Protein AF-A0A2J6J752-F1 (afdb_monomer_lite)

Secondary structure (DSSP, 8-state):
--SHHHHHHHHHTT----HHHHHHHHHHHHTS-SS-HHHHHHHHHHHHHHHHHHIIIIITTS-HHHHHHHHHTT--HHHHHHHHHTTT----HHHHHHHHHHSS-S--

Foldseek 3Di:
DFCVVVVVVCVVVPDDDDPVNNVVVRVVVVVDPDPPVVVVVVLVVLLVVLVVLCCVQPVVPDPPVVQVVCLCVVHDPVVVVVVVVVVPGDADPVSVVSCNVCGSHNDD

Sequence (108 aa):
MAFQPIEEKMINHGARLTDHERDVMGVFWDAVPEEN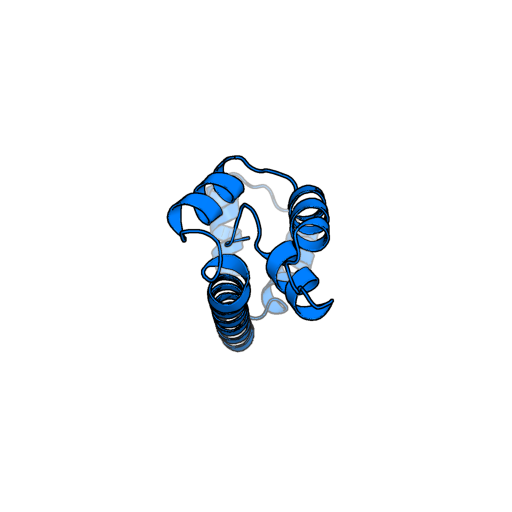PDATAAKDDLLGEYRSVLDARCTGCHTLEKVEAAMRENRSFDALAKMMLKRGAVLTEADHKVLGTFWGEPLR

Structure (mmCIF, N/CA/C/O backbone):
data_AF-A0A2J6J752-F1
#
_entry.id   AF-A0A2J6J752-F1
#
loop_
_atom_site.group_PDB
_atom_site.id
_atom_site.type_symbol
_atom_site.label_atom_id
_atom_site.label_alt_id
_atom_site.label_comp_id
_atom_site.label_asym_id
_atom_site.label_entity_id
_atom_site.label_seq_id
_atom_site.pdbx_PDB_ins_code
_atom_site.Cartn_x
_atom_site.Cartn_y
_atom_site.Cartn_z
_atom_site.occupancy
_atom_site.B_iso_or_equiv
_atom_site.auth_seq_id
_atom_site.auth_comp_id
_atom_site.auth_asym_id
_atom_site.auth_atom_id
_atom_site.pdbx_PDB_model_num
ATOM 1 N N . MET A 1 1 ? -14.129 -2.474 29.793 1.00 57.53 1 MET A N 1
ATOM 2 C CA . MET A 1 1 ? -13.160 -2.192 30.882 1.00 57.53 1 MET A CA 1
ATOM 3 C C . MET A 1 1 ? -13.497 -0.832 31.469 1.00 57.53 1 MET A C 1
ATOM 5 O O . MET A 1 1 ? -13.789 0.040 30.675 1.00 57.53 1 MET A O 1
ATOM 9 N N . ALA A 1 2 ? -13.441 -0.634 32.790 1.00 72.56 2 ALA A N 1
ATOM 10 C CA . ALA A 1 2 ? -13.742 0.674 33.387 1.00 72.56 2 ALA A CA 1
ATOM 11 C C . ALA A 1 2 ? -12.614 1.695 33.131 1.00 72.56 2 ALA A C 1
ATOM 13 O O . ALA A 1 2 ? -11.437 1.340 33.197 1.00 72.56 2 ALA A O 1
ATOM 14 N N . PHE A 1 3 ? -12.970 2.961 32.901 1.00 82.44 3 PHE A N 1
ATOM 15 C CA . PHE A 1 3 ? -12.031 4.078 32.682 1.00 82.44 3 PHE A CA 1
ATOM 16 C C . PHE A 1 3 ? -11.162 4.433 33.908 1.00 82.44 3 PHE A C 1
ATOM 18 O O . PHE A 1 3 ? -10.029 4.894 33.772 1.00 82.44 3 PHE A O 1
ATOM 25 N N . GLN A 1 4 ? -11.667 4.167 35.116 1.00 80.56 4 GLN A N 1
ATOM 26 C CA . GLN A 1 4 ? -11.063 4.547 36.404 1.00 80.56 4 GLN A CA 1
ATOM 27 C C . GLN A 1 4 ? -9.557 4.217 36.575 1.00 80.56 4 GLN A C 1
ATOM 29 O O . GLN A 1 4 ? -8.790 5.124 36.896 1.00 80.56 4 GLN A O 1
ATOM 34 N N . PRO A 1 5 ? -9.063 2.983 36.330 1.00 84.69 5 PRO A N 1
ATOM 35 C CA . PRO A 1 5 ? -7.632 2.670 36.465 1.00 84.69 5 PRO A CA 1
ATOM 36 C C . PRO A 1 5 ? -6.723 3.432 35.484 1.00 84.69 5 PRO A C 1
ATOM 38 O O . PRO A 1 5 ? -5.526 3.588 35.731 1.00 84.69 5 PRO A O 1
ATOM 41 N N . ILE A 1 6 ? -7.260 3.896 34.354 1.00 83.94 6 ILE A N 1
ATOM 42 C CA . ILE A 1 6 ? -6.504 4.649 33.345 1.00 83.94 6 ILE A CA 1
ATOM 43 C C . ILE A 1 6 ? -6.482 6.129 33.698 1.00 83.94 6 ILE A C 1
ATOM 45 O O . ILE A 1 6 ? -5.429 6.760 33.606 1.00 83.94 6 ILE A O 1
ATOM 49 N N . GLU A 1 7 ? -7.605 6.650 34.182 1.00 86.19 7 GLU A N 1
ATOM 50 C CA . GLU A 1 7 ? -7.709 7.992 34.746 1.00 86.19 7 GLU A CA 1
ATOM 51 C C . GLU A 1 7 ? -6.653 8.229 35.842 1.00 86.19 7 GLU A C 1
ATOM 53 O O . GLU A 1 7 ? -5.892 9.198 35.781 1.00 86.19 7 GLU A O 1
ATOM 58 N N . GLU A 1 8 ? -6.523 7.295 36.789 1.00 87.69 8 GLU A N 1
ATOM 59 C CA . GLU A 1 8 ? -5.546 7.379 37.881 1.00 87.69 8 GLU A CA 1
ATOM 60 C C . GLU A 1 8 ? -4.102 7.451 37.355 1.00 87.69 8 GLU A C 1
ATOM 62 O O . GLU A 1 8 ? -3.278 8.238 37.830 1.00 87.69 8 GLU A O 1
ATOM 67 N N . LYS A 1 9 ? -3.794 6.691 36.298 1.00 87.69 9 LYS A N 1
ATOM 68 C CA . LYS A 1 9 ? -2.483 6.727 35.640 1.00 87.69 9 LYS A CA 1
ATOM 69 C C . LYS A 1 9 ? -2.223 8.062 34.937 1.00 87.69 9 LYS A C 1
ATOM 71 O O . LYS A 1 9 ? -1.104 8.571 35.003 1.00 87.69 9 LYS A O 1
ATOM 76 N N . MET A 1 10 ? -3.229 8.644 34.283 1.00 87.44 10 MET A N 1
ATOM 77 C CA . MET A 1 10 ? -3.110 9.959 33.641 1.00 87.44 10 MET A CA 1
ATOM 78 C C . MET A 1 10 ? -2.815 11.050 34.675 1.00 87.44 10 MET A C 1
ATOM 80 O O . MET A 1 10 ? -1.907 11.859 34.472 1.00 87.44 10 MET A O 1
ATOM 84 N N . ILE A 1 11 ? -3.524 11.033 35.806 1.00 90.19 11 ILE A N 1
ATOM 85 C CA . ILE A 1 11 ? -3.321 11.981 36.911 1.00 90.19 11 ILE A CA 1
ATOM 86 C C . ILE A 1 11 ? -1.923 11.816 37.521 1.00 90.19 11 ILE A C 1
ATOM 88 O O . ILE A 1 11 ? -1.219 12.807 37.720 1.00 90.19 11 ILE A O 1
ATOM 92 N N . ASN A 1 12 ? -1.465 10.577 37.726 1.00 90.75 12 ASN A N 1
ATOM 93 C CA . ASN A 1 12 ? -0.110 10.291 38.212 1.00 90.75 12 ASN A CA 1
ATOM 94 C C . ASN A 1 12 ? 0.996 10.778 37.257 1.00 90.75 12 ASN A C 1
ATOM 96 O O . ASN A 1 12 ? 2.106 11.077 37.696 1.00 90.75 12 ASN A O 1
ATOM 100 N N . HIS A 1 13 ? 0.698 10.910 35.962 1.00 89.69 13 HIS A N 1
ATOM 101 C CA . HIS A 1 13 ? 1.589 11.510 34.963 1.00 89.69 13 HIS A CA 1
ATOM 102 C C . HIS A 1 13 ? 1.385 13.023 34.773 1.00 89.69 13 HIS A C 1
ATOM 104 O O . HIS A 1 13 ? 1.971 13.617 33.869 1.00 89.69 13 HIS A O 1
ATOM 110 N N . GLY A 1 14 ? 0.609 13.668 35.649 1.00 87.50 14 GLY A N 1
ATOM 111 C CA . GLY A 1 14 ? 0.442 15.120 35.690 1.00 87.50 14 GLY A CA 1
ATOM 112 C C . GLY A 1 14 ? -0.709 15.660 34.843 1.00 87.50 14 GLY A C 1
ATOM 113 O O . GLY A 1 14 ? -0.831 16.880 34.711 1.00 87.50 14 GLY A O 1
ATOM 114 N N . ALA A 1 15 ? -1.563 14.796 34.285 1.00 87.44 15 ALA A N 1
ATOM 115 C CA . ALA A 1 15 ? -2.787 15.248 33.638 1.00 87.44 15 ALA A CA 1
ATOM 116 C C . ALA A 1 15 ? -3.737 15.866 34.673 1.00 87.44 15 ALA A C 1
ATOM 118 O O . ALA A 1 15 ? -3.881 15.375 35.794 1.00 87.44 15 ALA A O 1
ATOM 119 N N . ARG A 1 16 ? -4.415 16.947 34.288 1.00 88.50 16 ARG A N 1
ATOM 120 C CA . ARG A 1 16 ? -5.476 17.565 35.086 1.00 88.50 16 ARG A CA 1
ATOM 121 C C . ARG A 1 16 ? -6.775 17.421 34.317 1.00 88.50 16 ARG A C 1
ATOM 123 O O . ARG A 1 16 ? -6.969 18.136 33.344 1.00 88.50 16 ARG A O 1
ATOM 130 N N . LEU A 1 17 ? -7.615 16.486 34.750 1.00 84.62 17 LEU A N 1
ATOM 131 C CA . LEU A 1 17 ? -8.940 16.264 34.180 1.00 84.62 17 LEU A CA 1
ATOM 132 C C . LEU A 1 17 ? -10.002 16.884 35.084 1.00 84.62 17 LEU A C 1
ATOM 134 O O . LEU A 1 17 ? -10.018 16.646 36.294 1.00 84.62 17 LEU A O 1
ATOM 138 N N . THR A 1 18 ? -10.893 17.664 34.492 1.00 89.38 18 THR A N 1
ATOM 139 C CA . THR A 1 18 ? -12.102 18.186 35.130 1.00 89.38 18 THR A CA 1
ATOM 140 C C . THR A 1 18 ? -13.184 17.112 35.218 1.00 89.38 18 THR A C 1
ATOM 142 O O . THR A 1 18 ? -13.149 16.110 34.507 1.00 89.38 18 THR A O 1
ATOM 145 N N . ASP A 1 19 ? -14.181 17.328 36.073 1.00 84.81 19 ASP A N 1
ATOM 146 C CA . ASP A 1 19 ? -15.300 16.398 36.275 1.00 84.81 19 ASP A CA 1
ATOM 147 C C . ASP A 1 19 ? -16.044 16.094 34.965 1.00 84.81 19 ASP A C 1
ATOM 149 O O . ASP A 1 19 ? -16.417 14.952 34.712 1.00 84.81 19 ASP A O 1
ATOM 153 N N . HIS A 1 20 ? -16.194 17.104 34.103 1.00 85.25 20 HIS A N 1
ATOM 154 C CA . HIS A 1 20 ? -16.833 16.954 32.799 1.00 85.25 20 HIS A CA 1
ATOM 155 C C . HIS A 1 20 ? -15.989 16.123 31.824 1.00 85.25 20 HIS A C 1
ATOM 157 O O . HIS A 1 20 ? -16.522 15.266 31.126 1.00 85.25 20 HIS A O 1
ATOM 163 N N . GLU A 1 21 ? -14.671 16.335 31.794 1.00 84.69 21 GLU A N 1
ATOM 164 C CA . GLU A 1 21 ? -13.770 15.552 30.940 1.00 84.69 21 GLU A CA 1
ATOM 165 C C . GLU A 1 21 ? -13.739 14.083 31.367 1.00 84.69 21 GLU A C 1
ATOM 167 O O . GLU A 1 21 ? -13.753 13.200 30.513 1.00 84.69 21 GLU A O 1
ATOM 172 N N . ARG A 1 22 ? -13.778 13.808 32.676 1.00 85.88 22 ARG A N 1
ATOM 173 C CA . ARG A 1 22 ? -13.859 12.436 33.195 1.00 85.88 22 ARG A CA 1
ATOM 174 C C . AR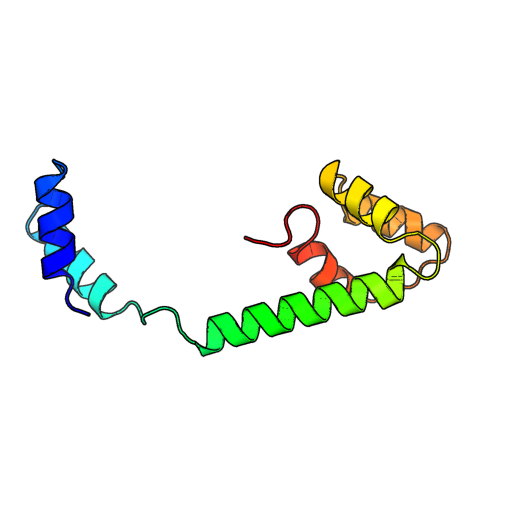G A 1 22 ? -15.149 11.729 32.796 1.00 85.88 22 ARG A C 1
ATOM 176 O O . ARG A 1 22 ? -15.095 10.566 32.415 1.00 85.88 22 ARG A O 1
ATOM 183 N N . ASP A 1 23 ? -16.280 12.427 32.856 1.00 84.31 23 ASP A N 1
ATOM 184 C CA . ASP A 1 23 ? -17.587 11.880 32.480 1.00 84.31 23 ASP A CA 1
ATOM 185 C C . ASP A 1 23 ? -17.645 11.539 30.983 1.00 84.31 23 ASP A C 1
ATOM 187 O O . ASP A 1 23 ? -17.959 10.411 30.599 1.00 84.31 23 ASP A O 1
ATOM 191 N N . VAL A 1 24 ? -17.219 12.476 30.128 1.00 83.50 24 VAL A N 1
ATOM 192 C CA . VAL A 1 24 ? -17.160 12.265 28.673 1.00 83.50 24 VAL A CA 1
ATOM 193 C C . VAL A 1 24 ? -16.227 11.108 28.323 1.00 83.50 24 VAL A C 1
ATOM 195 O O . VAL A 1 24 ? -16.580 10.246 27.515 1.00 83.50 24 VAL A O 1
ATOM 198 N N . MET A 1 25 ? -15.042 11.062 28.933 1.00 81.12 25 MET A N 1
ATOM 199 C CA . MET A 1 25 ? -14.081 9.993 28.684 1.00 81.12 25 MET A CA 1
ATOM 200 C C . MET A 1 25 ? -14.557 8.648 29.227 1.00 81.12 25 MET A C 1
ATOM 202 O O . MET A 1 25 ? -14.329 7.650 28.559 1.00 81.12 25 MET A O 1
ATOM 206 N N . GLY A 1 26 ? -15.257 8.605 30.363 1.00 81.25 26 GLY A N 1
ATOM 207 C CA . GLY A 1 26 ? -15.856 7.383 30.901 1.00 81.25 26 GLY A CA 1
ATOM 208 C C . GLY A 1 26 ? -16.874 6.769 29.942 1.00 81.25 26 GLY A C 1
ATOM 209 O O . GLY A 1 26 ? -16.758 5.597 29.595 1.00 81.25 26 GLY A O 1
ATOM 210 N N . VAL A 1 27 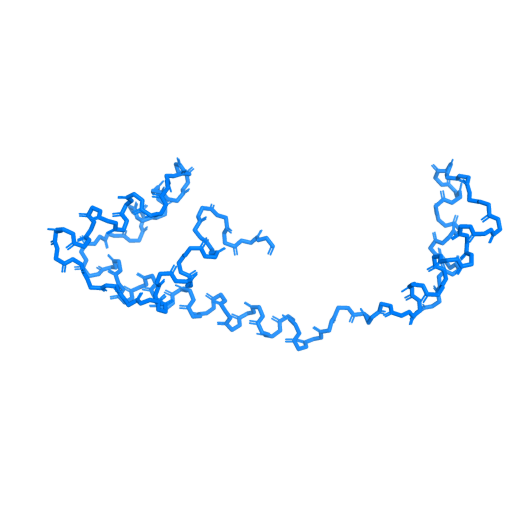? -17.798 7.585 29.422 1.00 79.19 27 VAL A N 1
ATOM 211 C CA . VAL A 1 27 ? -18.795 7.144 28.431 1.00 79.19 27 VAL A CA 1
ATOM 212 C C . VAL A 1 27 ? -18.128 6.625 27.160 1.00 79.19 27 VAL A C 1
ATOM 214 O O . VAL A 1 27 ? -18.520 5.581 26.645 1.00 79.19 27 VAL A O 1
ATOM 217 N N . PHE A 1 28 ? -17.111 7.329 26.653 1.00 71.19 28 PHE A N 1
ATOM 218 C CA . PHE A 1 28 ? -16.379 6.880 25.470 1.00 71.19 28 PHE A CA 1
ATOM 219 C C . PHE A 1 28 ? -15.574 5.613 25.736 1.00 71.19 28 PHE A C 1
ATOM 221 O O . PHE A 1 28 ? -15.599 4.728 24.894 1.00 71.19 28 PHE A O 1
ATOM 228 N N . TRP A 1 29 ? -14.894 5.517 26.879 1.00 73.69 29 TRP A N 1
ATOM 229 C CA . TRP A 1 29 ? -14.027 4.400 27.250 1.00 73.69 29 TRP A CA 1
ATOM 230 C C . TRP A 1 29 ? -14.811 3.100 27.458 1.00 73.69 29 TRP A C 1
ATOM 232 O O . TRP A 1 29 ? -14.407 2.046 26.974 1.00 73.69 29 TRP A O 1
ATOM 242 N N . ASP A 1 30 ? -15.964 3.187 28.121 1.00 68.06 30 ASP A N 1
ATOM 243 C CA . ASP A 1 30 ? -16.882 2.059 28.291 1.00 68.06 30 ASP A CA 1
ATOM 244 C C . ASP A 1 30 ? -17.586 1.684 26.970 1.00 68.06 30 ASP A C 1
ATOM 246 O O . ASP A 1 30 ? -18.058 0.556 26.817 1.00 68.06 30 ASP A O 1
ATOM 250 N N . ALA A 1 31 ? -17.620 2.609 26.002 1.00 63.28 31 ALA A N 1
ATOM 251 C CA . ALA A 1 31 ? -18.126 2.398 24.648 1.00 63.28 31 ALA A CA 1
ATOM 252 C C . ALA A 1 31 ? -17.046 2.012 23.623 1.00 63.28 31 ALA A C 1
ATOM 254 O O . ALA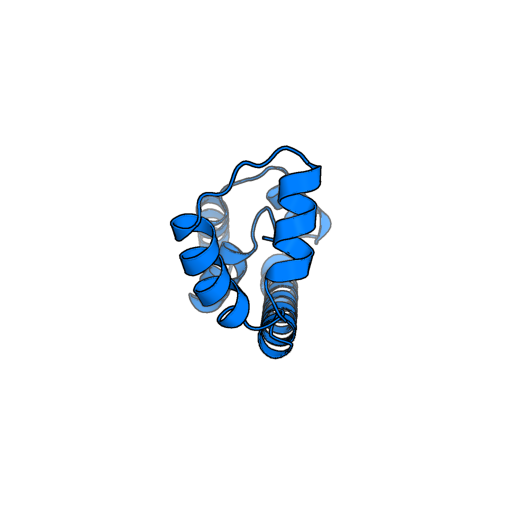 A 1 31 ? -17.406 1.715 22.481 1.00 63.28 31 ALA A O 1
ATOM 255 N N . VAL A 1 32 ? -15.753 1.989 23.982 1.00 56.62 32 VAL A N 1
ATOM 256 C CA . VAL A 1 32 ? -14.719 1.417 23.109 1.00 56.62 32 VAL A CA 1
ATOM 257 C C . VAL A 1 32 ? -14.786 -0.093 23.292 1.00 56.62 32 VAL A C 1
ATOM 259 O O . VAL A 1 32 ? -14.521 -0.588 24.392 1.00 56.62 32 VAL A O 1
ATOM 262 N N . PRO A 1 33 ? -15.126 -0.865 22.251 1.00 54.06 33 PRO A N 1
ATOM 263 C CA . PRO A 1 33 ? -14.841 -2.283 22.289 1.00 54.06 33 PRO A CA 1
ATOM 264 C C . PRO A 1 33 ? -13.323 -2.419 22.448 1.00 54.06 33 PRO A C 1
ATOM 266 O O . PRO A 1 33 ? -12.572 -1.773 21.713 1.00 54.06 33 PRO A O 1
ATOM 269 N N . GLU A 1 34 ? -12.870 -3.246 23.395 1.00 54.09 34 GLU A N 1
ATOM 270 C CA . GLU A 1 34 ? -11.523 -3.820 23.317 1.00 54.09 34 GLU A CA 1
ATOM 271 C C . GLU A 1 34 ? -11.275 -4.270 21.875 1.00 54.09 34 GLU A C 1
ATOM 273 O O . GLU A 1 34 ? -12.210 -4.766 21.242 1.00 54.09 34 GLU A O 1
ATOM 278 N N . GLU A 1 35 ? -10.060 -4.041 21.367 1.00 57.94 35 GLU A N 1
ATOM 279 C CA . GLU A 1 35 ? -9.604 -4.399 20.019 1.00 57.94 35 GLU A CA 1
ATOM 280 C C . GLU A 1 35 ? -10.368 -5.615 19.489 1.00 57.94 35 GLU A C 1
ATOM 282 O O . GLU A 1 35 ? -10.154 -6.743 19.934 1.00 57.94 35 GLU A O 1
ATOM 287 N N . ASN A 1 36 ? -11.351 -5.359 18.619 1.00 56.09 36 ASN A N 1
ATOM 288 C CA . ASN A 1 36 ? -12.285 -6.395 18.216 1.00 56.09 36 ASN A CA 1
ATOM 289 C C . ASN A 1 36 ? -11.474 -7.491 17.502 1.00 56.09 36 ASN A C 1
ATOM 291 O O . ASN A 1 36 ? -10.848 -7.178 16.486 1.00 56.09 36 ASN A O 1
ATOM 295 N N . PRO A 1 37 ? -11.455 -8.749 17.977 1.00 56.28 37 PRO A N 1
ATOM 296 C CA . PRO A 1 37 ? -10.709 -9.812 17.311 1.00 56.28 37 PRO A CA 1
ATOM 297 C C . PRO A 1 37 ? -11.145 -10.003 15.849 1.00 56.28 37 PRO A C 1
ATOM 299 O O . PRO A 1 37 ? -10.316 -10.388 15.027 1.00 56.28 37 PRO A O 1
ATOM 302 N N . ASP A 1 38 ? -12.385 -9.637 15.491 1.00 53.56 38 ASP A N 1
ATOM 303 C CA . ASP A 1 38 ? -12.839 -9.577 14.092 1.00 53.56 38 ASP A CA 1
ATOM 304 C C . ASP A 1 38 ? -12.118 -8.497 13.270 1.00 53.56 38 ASP A C 1
ATOM 306 O O . ASP A 1 38 ? -11.868 -8.690 12.084 1.00 53.56 38 ASP A O 1
ATOM 310 N N . ALA A 1 39 ? -11.755 -7.359 13.868 1.00 56.91 39 ALA A N 1
ATOM 311 C CA . ALA A 1 39 ? -11.005 -6.309 13.177 1.00 56.91 39 ALA A CA 1
ATOM 312 C C . ALA A 1 39 ? -9.545 -6.723 12.931 1.00 56.91 39 ALA A C 1
ATOM 314 O O . ALA A 1 39 ? -8.993 -6.408 11.878 1.00 56.91 39 ALA A O 1
ATOM 315 N N . THR A 1 40 ? -8.936 -7.461 13.864 1.00 61.09 40 THR A N 1
ATOM 316 C CA . THR A 1 40 ? -7.593 -8.035 13.687 1.00 61.09 40 THR A CA 1
ATOM 317 C C . THR A 1 40 ? -7.600 -9.119 12.614 1.00 61.09 40 THR A C 1
ATOM 319 O O . THR A 1 40 ? -6.790 -9.057 11.695 1.00 61.09 40 THR A O 1
ATOM 322 N N . ALA A 1 41 ? -8.567 -10.042 12.658 1.00 65.81 41 ALA A N 1
ATOM 323 C CA . ALA A 1 41 ? -8.735 -11.067 11.628 1.00 65.81 41 ALA A CA 1
ATOM 324 C C . ALA A 1 41 ? -8.999 -10.454 10.240 1.00 65.81 41 ALA A C 1
ATOM 326 O O . ALA A 1 41 ? -8.345 -10.824 9.270 1.00 65.81 41 ALA A O 1
ATOM 327 N N . ALA A 1 42 ? -9.866 -9.440 10.148 1.00 70.00 42 ALA A N 1
ATOM 328 C CA . ALA A 1 42 ? -10.122 -8.738 8.892 1.00 70.00 42 ALA A CA 1
ATOM 329 C C . ALA A 1 42 ? -8.878 -7.997 8.369 1.00 70.00 42 ALA A C 1
ATOM 331 O O . ALA A 1 42 ? -8.645 -7.944 7.163 1.00 70.00 42 ALA A O 1
ATOM 332 N N . LYS A 1 43 ? -8.056 -7.424 9.257 1.00 69.81 43 LYS A N 1
ATOM 333 C CA . LYS A 1 43 ? -6.792 -6.780 8.872 1.00 69.81 43 LYS A CA 1
ATOM 334 C C . LYS A 1 43 ? -5.766 -7.807 8.387 1.00 69.81 43 LYS A C 1
ATOM 336 O O . LYS A 1 43 ? -5.091 -7.548 7.391 1.00 69.81 43 LYS A O 1
ATOM 341 N N . ASP A 1 44 ? -5.680 -8.966 9.032 1.00 75.94 44 ASP A N 1
ATOM 342 C CA . ASP A 1 44 ? -4.817 -10.068 8.599 1.00 75.94 44 ASP A CA 1
ATOM 343 C C . ASP A 1 44 ? -5.238 -10.620 7.231 1.00 75.94 44 ASP A C 1
ATOM 345 O O . ASP A 1 44 ? -4.380 -10.823 6.365 1.00 75.94 44 ASP A O 1
ATOM 349 N N . ASP A 1 45 ? -6.544 -10.756 6.990 1.00 82.94 45 ASP A N 1
ATOM 350 C CA . ASP A 1 45 ? -7.095 -11.159 5.694 1.00 82.94 45 ASP A CA 1
ATOM 351 C C . ASP A 1 45 ? -6.738 -10.150 4.591 1.00 82.94 45 ASP A C 1
ATOM 353 O O . ASP A 1 45 ? -6.262 -10.540 3.522 1.00 82.94 45 ASP A O 1
ATOM 357 N N . LEU A 1 46 ? -6.861 -8.844 4.861 1.00 85.38 46 LEU A N 1
ATOM 358 C CA . LEU A 1 46 ? -6.489 -7.789 3.908 1.00 85.38 46 LEU A CA 1
ATOM 359 C C . LEU A 1 46 ? -4.982 -7.763 3.611 1.00 85.38 46 LEU A C 1
ATOM 361 O O . LEU A 1 46 ? -4.573 -7.540 2.470 1.00 85.38 46 LEU A O 1
ATOM 365 N N . LEU A 1 47 ? -4.136 -8.020 4.613 1.00 86.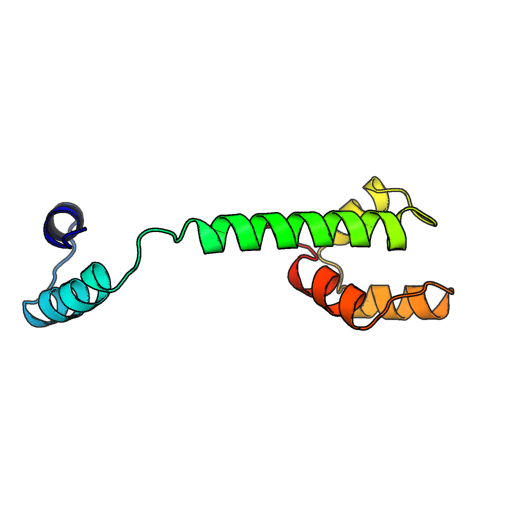06 47 LEU A N 1
ATOM 366 C CA . LEU A 1 47 ? -2.692 -8.150 4.403 1.00 86.06 47 LEU A CA 1
ATOM 367 C C . LEU A 1 47 ? -2.343 -9.417 3.612 1.00 86.06 47 LEU A C 1
ATOM 369 O O . LEU A 1 47 ? -1.385 -9.415 2.834 1.00 86.06 47 LEU A O 1
ATOM 373 N N . GLY A 1 48 ? -3.095 -10.502 3.798 1.00 88.56 48 GLY A N 1
ATOM 374 C CA . GLY A 1 48 ? -2.995 -11.714 2.986 1.00 88.56 48 GLY A CA 1
ATOM 375 C C . GLY A 1 48 ? -3.377 -11.469 1.524 1.00 88.56 48 GLY A C 1
ATOM 376 O O . GLY A 1 48 ? -2.638 -11.859 0.614 1.00 88.56 48 GLY A O 1
ATOM 377 N N . GLU A 1 49 ? -4.483 -10.761 1.293 1.00 90.88 49 GLU A N 1
ATOM 378 C CA . GLU A 1 49 ? -4.939 -10.356 -0.040 1.00 90.88 49 GLU A CA 1
ATOM 379 C C . GLU A 1 49 ? -3.904 -9.459 -0.728 1.00 90.88 49 GLU A C 1
ATOM 381 O O . GLU A 1 49 ? -3.512 -9.718 -1.866 1.00 90.88 49 GLU A O 1
ATOM 386 N N . TYR A 1 50 ? -3.370 -8.468 -0.013 1.00 91.12 50 TYR A N 1
ATOM 387 C CA . TYR A 1 50 ? -2.319 -7.588 -0.518 1.00 91.12 50 TYR A CA 1
ATOM 388 C C . TYR A 1 50 ? -1.074 -8.347 -0.980 1.00 91.12 50 TYR A C 1
ATOM 390 O O . TYR A 1 50 ? -0.590 -8.131 -2.094 1.00 91.12 50 TYR A O 1
ATOM 398 N N . ARG A 1 51 ? -0.571 -9.275 -0.157 1.00 91.06 51 ARG A N 1
ATOM 399 C CA . ARG A 1 51 ? 0.579 -10.122 -0.515 1.00 91.06 51 ARG A CA 1
ATOM 400 C C . ARG A 1 51 ? 0.287 -10.971 -1.752 1.00 91.06 51 ARG A C 1
ATOM 402 O O . ARG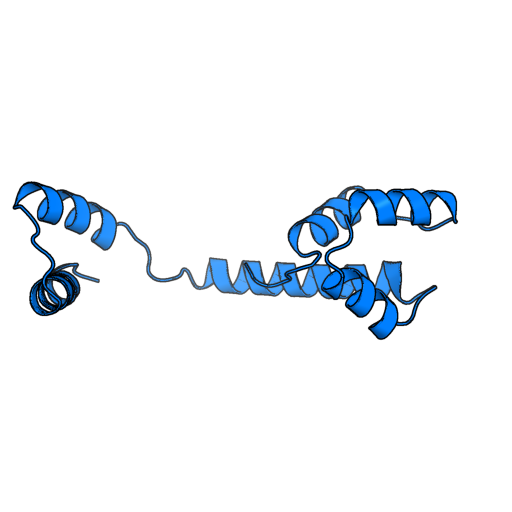 A 1 51 ? 1.147 -11.092 -2.621 1.00 91.06 51 ARG A O 1
ATOM 409 N N . SER A 1 52 ? -0.929 -11.504 -1.853 1.00 92.94 52 SER A N 1
ATOM 410 C CA . SER A 1 52 ? -1.362 -12.320 -2.992 1.00 92.94 52 SER A CA 1
ATOM 411 C C . SER A 1 52 ? -1.438 -11.505 -4.287 1.00 92.94 52 SER A C 1
ATOM 413 O O . SER A 1 52 ? -0.970 -11.958 -5.330 1.00 92.94 52 SER A O 1
ATOM 415 N N . VAL A 1 53 ? -1.970 -10.279 -4.225 1.00 93.50 53 VAL A N 1
ATOM 416 C CA . VAL A 1 53 ? -2.030 -9.363 -5.375 1.00 93.50 53 VAL A CA 1
ATOM 417 C C . VAL A 1 53 ? -0.624 -8.948 -5.810 1.00 93.50 53 VAL A C 1
ATOM 419 O O . VAL A 1 53 ? -0.331 -8.942 -7.005 1.00 93.50 53 VAL A O 1
ATOM 422 N N . LEU A 1 54 ? 0.270 -8.642 -4.865 1.00 92.31 54 LEU A N 1
ATOM 423 C CA . LEU A 1 54 ? 1.662 -8.317 -5.179 1.00 92.31 54 LEU A CA 1
ATOM 424 C C . LEU A 1 54 ? 2.369 -9.451 -5.912 1.00 92.31 54 LEU A C 1
ATOM 426 O O . LEU A 1 54 ? 3.018 -9.202 -6.929 1.00 92.31 54 LEU A O 1
ATOM 430 N N . ASP A 1 55 ? 2.238 -10.681 -5.420 1.00 92.62 55 ASP A N 1
ATOM 431 C CA . ASP A 1 55 ? 2.847 -11.832 -6.074 1.00 92.62 55 ASP A CA 1
ATOM 432 C C . ASP A 1 55 ? 2.261 -12.016 -7.481 1.00 92.62 55 ASP A C 1
ATOM 434 O O . ASP A 1 55 ? 2.963 -11.886 -8.482 1.00 92.62 55 ASP A O 1
ATOM 438 N N . ALA A 1 56 ? 0.938 -12.138 -7.591 1.00 93.62 56 ALA A N 1
ATOM 439 C CA . ALA A 1 56 ? 0.277 -12.398 -8.867 1.00 93.62 56 ALA A CA 1
ATOM 440 C C . ALA A 1 56 ? 0.508 -11.310 -9.934 1.00 93.62 56 ALA A C 1
ATOM 442 O O . ALA A 1 56 ? 0.531 -11.612 -11.131 1.00 93.62 56 ALA A O 1
ATOM 443 N N . ARG A 1 57 ? 0.633 -10.035 -9.538 1.00 93.88 57 ARG A N 1
ATOM 444 C CA . ARG A 1 57 ? 0.712 -8.903 -10.479 1.00 93.88 57 ARG A CA 1
ATOM 445 C C . ARG A 1 57 ? 2.121 -8.390 -10.716 1.00 93.88 57 ARG A C 1
ATOM 447 O O . ARG A 1 57 ? 2.394 -7.878 -11.803 1.00 93.88 57 ARG A O 1
ATOM 454 N N . CYS A 1 58 ? 3.006 -8.482 -9.729 1.00 92.88 58 CYS A N 1
ATOM 455 C CA . CYS A 1 58 ? 4.321 -7.857 -9.808 1.00 92.88 58 CYS A CA 1
ATOM 456 C C . CYS A 1 58 ? 5.443 -8.867 -10.060 1.00 92.88 58 CYS A C 1
ATOM 458 O O . CYS A 1 58 ? 6.380 -8.526 -10.790 1.00 92.88 58 CYS A O 1
ATOM 460 N N . THR A 1 59 ? 5.359 -10.098 -9.538 1.00 93.38 59 THR A N 1
ATOM 461 C CA . THR A 1 59 ? 6.481 -11.052 -9.639 1.00 93.38 59 THR A CA 1
ATOM 462 C C . THR A 1 59 ? 6.607 -11.712 -11.012 1.00 93.38 59 THR A C 1
ATOM 464 O O . THR A 1 59 ? 7.677 -12.193 -11.376 1.00 93.38 59 THR A O 1
ATOM 467 N N . GLY A 1 60 ? 5.568 -11.617 -11.850 1.00 91.69 60 GLY A N 1
ATOM 468 C CA . GLY A 1 60 ? 5.627 -12.061 -13.247 1.00 91.69 60 GLY A CA 1
ATOM 469 C C . GLY A 1 60 ? 6.638 -11.294 -14.116 1.00 91.69 60 GLY A C 1
ATOM 470 O O . GLY A 1 60 ? 7.139 -11.841 -15.096 1.00 91.69 60 GLY A O 1
ATOM 471 N N . CYS A 1 61 ? 6.964 -10.044 -13.760 1.00 94.81 61 CYS A N 1
ATOM 472 C CA . CYS A 1 61 ? 7.883 -9.184 -14.526 1.00 94.81 61 CYS A CA 1
ATOM 473 C C . CYS A 1 61 ? 9.021 -8.574 -13.687 1.00 94.81 61 CYS A C 1
ATOM 475 O O . CYS A 1 61 ? 9.985 -8.032 -14.241 1.00 94.81 61 CYS A O 1
ATOM 477 N N . HIS A 1 62 ? 8.909 -8.578 -12.361 1.00 94.12 62 HIS A N 1
ATOM 478 C CA . HIS A 1 62 ? 9.871 -7.977 -11.440 1.00 94.12 62 HIS A CA 1
ATOM 479 C C . HIS A 1 62 ? 10.223 -8.954 -10.324 1.00 94.12 62 HIS A C 1
ATOM 481 O O . HIS A 1 62 ? 9.455 -9.845 -10.004 1.00 94.12 62 HIS A O 1
ATOM 487 N N . THR A 1 63 ? 11.378 -8.778 -9.692 1.00 94.75 63 THR A N 1
ATOM 488 C CA . THR A 1 63 ? 11.649 -9.464 -8.426 1.00 94.75 63 THR A CA 1
ATOM 489 C C . THR A 1 63 ? 10.932 -8.745 -7.289 1.00 94.75 63 THR A C 1
ATOM 491 O O . THR A 1 63 ? 10.732 -7.526 -7.351 1.00 94.75 63 THR A O 1
ATOM 494 N N . LEU A 1 64 ? 10.590 -9.479 -6.228 1.00 90.44 64 LEU A N 1
ATOM 495 C CA . LEU A 1 64 ? 9.983 -8.887 -5.035 1.00 90.44 64 LEU A CA 1
ATOM 496 C C . LEU A 1 64 ? 10.876 -7.783 -4.445 1.00 90.44 64 LEU A C 1
ATOM 498 O O . LEU A 1 64 ? 10.389 -6.695 -4.164 1.00 90.44 64 LEU A O 1
ATOM 502 N N . GLU A 1 65 ? 12.195 -7.991 -4.395 1.00 90.88 65 GLU A N 1
ATOM 503 C CA . GLU A 1 65 ? 13.159 -6.985 -3.921 1.00 90.88 65 GLU A CA 1
ATOM 504 C C . GLU A 1 65 ? 13.051 -5.647 -4.665 1.00 90.88 65 GLU A C 1
ATOM 506 O O . GLU A 1 65 ? 13.158 -4.580 -4.058 1.00 90.88 65 GLU A O 1
ATOM 511 N N . LYS A 1 66 ? 12.820 -5.683 -5.984 1.00 92.06 66 LYS A N 1
ATOM 512 C CA . LYS A 1 66 ? 12.667 -4.471 -6.798 1.00 92.06 66 LYS A CA 1
ATOM 513 C C . LYS A 1 66 ? 11.354 -3.751 -6.499 1.00 92.06 66 LYS A C 1
ATOM 515 O O . LYS A 1 66 ? 11.309 -2.521 -6.519 1.00 92.06 66 LYS A O 1
ATOM 520 N N . VAL A 1 67 ? 10.297 -4.513 -6.240 1.00 91.44 67 VAL A N 1
ATOM 521 C CA . VAL A 1 67 ? 8.980 -3.987 -5.870 1.00 91.44 67 VAL A CA 1
ATOM 522 C C . VAL A 1 67 ? 9.048 -3.335 -4.489 1.00 91.44 67 VAL A C 1
ATOM 524 O O . VAL A 1 67 ? 8.644 -2.185 -4.334 1.00 91.44 67 VAL A O 1
ATOM 527 N N . GLU A 1 68 ? 9.665 -4.002 -3.517 1.00 88.69 68 GLU A N 1
ATOM 528 C CA . GLU A 1 68 ? 9.890 -3.448 -2.182 1.00 88.69 68 GLU A CA 1
ATOM 529 C C . GLU A 1 68 ? 10.794 -2.212 -2.197 1.00 88.69 68 GLU A C 1
ATOM 531 O O . GLU A 1 68 ? 10.549 -1.261 -1.459 1.00 88.69 68 GLU A O 1
ATOM 536 N N . ALA A 1 69 ? 11.833 -2.187 -3.039 1.00 89.94 69 ALA A N 1
ATOM 537 C CA . ALA A 1 69 ? 12.667 -0.999 -3.201 1.00 89.94 69 ALA A CA 1
ATOM 538 C C . ALA A 1 69 ? 11.830 0.206 -3.659 1.00 89.94 69 ALA A C 1
ATOM 540 O O . ALA A 1 69 ? 11.941 1.282 -3.078 1.00 89.94 69 ALA A O 1
ATOM 541 N N . ALA A 1 70 ? 10.921 0.008 -4.621 1.00 90.00 70 ALA A N 1
ATOM 542 C CA . ALA A 1 70 ? 10.020 1.065 -5.077 1.00 90.00 70 ALA A CA 1
ATOM 543 C C . ALA A 1 70 ? 9.052 1.549 -3.980 1.00 90.00 70 ALA A C 1
ATOM 545 O O . ALA A 1 70 ? 8.721 2.737 -3.952 1.00 90.00 70 ALA A O 1
ATOM 546 N N . MET A 1 71 ? 8.624 0.659 -3.077 1.00 88.75 71 MET A N 1
ATOM 547 C CA . MET A 1 71 ? 7.822 1.026 -1.903 1.00 88.75 71 MET A CA 1
ATOM 548 C C . MET A 1 71 ? 8.639 1.833 -0.891 1.00 88.75 71 MET A C 1
ATOM 550 O O . MET A 1 71 ? 8.181 2.881 -0.448 1.00 88.75 71 MET A O 1
ATOM 554 N N . ARG A 1 72 ? 9.867 1.400 -0.572 1.00 87.38 72 ARG A N 1
ATOM 555 C CA . ARG A 1 72 ? 10.770 2.101 0.364 1.00 87.38 72 ARG A CA 1
ATOM 556 C C . ARG A 1 72 ? 11.166 3.494 -0.123 1.00 87.38 72 ARG A C 1
ATOM 558 O O . ARG A 1 72 ? 11.362 4.396 0.681 1.00 87.38 72 ARG A O 1
ATOM 565 N N . GLU A 1 73 ? 11.252 3.682 -1.436 1.00 87.88 73 GLU A N 1
ATOM 566 C CA . GLU A 1 73 ? 11.476 4.988 -2.070 1.00 87.88 73 GLU A CA 1
ATOM 567 C C . GLU A 1 73 ? 10.241 5.911 -2.013 1.00 87.88 73 GLU A C 1
ATOM 569 O O . GLU A 1 73 ? 10.273 7.021 -2.546 1.00 87.88 73 GLU A O 1
ATOM 574 N N . ASN A 1 74 ? 9.145 5.454 -1.398 1.00 81.00 74 ASN A N 1
ATOM 575 C CA . ASN A 1 74 ? 7.873 6.156 -1.250 1.00 81.00 74 ASN A CA 1
ATOM 576 C C . ASN A 1 74 ? 7.333 6.716 -2.576 1.00 81.00 74 ASN A C 1
ATOM 578 O O . ASN A 1 74 ? 6.738 7.796 -2.651 1.00 81.00 74 ASN A O 1
ATOM 582 N N . ARG A 1 75 ? 7.582 5.987 -3.669 1.00 81.19 75 ARG A N 1
ATOM 583 C CA . ARG A 1 75 ? 7.131 6.381 -5.001 1.00 81.19 75 ARG A CA 1
ATOM 584 C C . ARG A 1 75 ? 5.616 6.273 -5.066 1.00 81.19 75 ARG A C 1
ATOM 586 O O . ARG A 1 75 ? 5.050 5.284 -4.614 1.00 81.19 75 ARG A O 1
ATOM 593 N N . SER A 1 76 ? 4.970 7.248 -5.703 1.00 88.75 76 SER A N 1
ATOM 594 C CA . SER A 1 76 ? 3.524 7.205 -5.944 1.00 88.75 76 SER A CA 1
ATOM 595 C C . SER A 1 76 ? 3.133 5.925 -6.688 1.00 88.75 76 SER A C 1
ATOM 597 O O . SER A 1 76 ? 3.587 5.691 -7.817 1.00 88.75 76 SER A O 1
ATOM 599 N N . PHE A 1 77 ? 2.265 5.128 -6.058 1.00 91.19 77 PHE A N 1
ATOM 600 C CA . PHE A 1 77 ? 1.711 3.922 -6.661 1.00 91.19 77 PHE A CA 1
ATOM 601 C C . PHE A 1 77 ? 0.974 4.245 -7.961 1.00 91.19 77 PHE A C 1
ATOM 603 O O . PHE A 1 77 ? 1.271 3.635 -8.979 1.00 91.19 77 PHE A O 1
ATOM 610 N N . ASP A 1 78 ? 0.104 5.257 -7.985 1.00 91.38 78 ASP A N 1
ATOM 611 C CA . ASP A 1 78 ? -0.658 5.624 -9.186 1.00 91.38 78 ASP A CA 1
ATOM 612 C C . ASP A 1 78 ? 0.230 5.954 -10.390 1.00 91.38 78 ASP A C 1
ATOM 614 O O . ASP A 1 78 ? -0.024 5.513 -11.516 1.00 91.38 78 ASP A O 1
ATOM 618 N N . ALA A 1 79 ? 1.311 6.705 -10.167 1.00 91.31 79 ALA A N 1
ATOM 619 C CA . ALA A 1 79 ? 2.253 7.036 -11.230 1.00 91.31 79 ALA A CA 1
ATOM 620 C C . ALA A 1 79 ? 2.972 5.784 -11.764 1.00 91.31 79 ALA A C 1
ATOM 622 O O . ALA A 1 79 ? 3.162 5.639 -12.978 1.00 91.31 79 ALA A O 1
ATOM 623 N N . LEU A 1 80 ? 3.351 4.868 -10.867 1.00 92.06 80 LEU A N 1
ATOM 624 C CA . LEU A 1 80 ? 3.956 3.583 -11.210 1.00 92.06 80 LEU A CA 1
ATOM 625 C C . LEU A 1 80 ? 2.973 2.671 -11.946 1.00 92.06 80 LEU A C 1
ATOM 627 O O . LEU A 1 80 ? 3.292 2.204 -13.038 1.00 92.06 80 LEU A O 1
ATOM 631 N N . ALA A 1 81 ? 1.773 2.473 -11.407 1.00 92.94 81 ALA A N 1
ATOM 632 C CA . ALA A 1 81 ? 0.720 1.649 -11.981 1.00 92.94 81 ALA A CA 1
ATOM 633 C C . ALA A 1 81 ? 0.369 2.125 -13.394 1.00 92.94 81 ALA A C 1
ATOM 635 O O . ALA A 1 81 ? 0.405 1.339 -14.337 1.00 92.94 81 ALA A O 1
ATOM 636 N N . LYS A 1 82 ? 0.193 3.437 -13.602 1.00 94.44 82 LYS A N 1
ATOM 637 C CA . LYS A 1 82 ? -0.028 4.017 -14.939 1.00 94.44 82 LYS A CA 1
ATOM 638 C C . LYS A 1 82 ? 1.107 3.700 -15.914 1.00 94.44 82 LYS A C 1
ATOM 640 O O . LYS A 1 82 ? 0.867 3.437 -17.093 1.00 94.44 82 LYS A O 1
ATOM 645 N N . MET A 1 83 ? 2.352 3.741 -15.447 1.00 94.12 83 MET A N 1
ATOM 646 C CA . MET A 1 83 ? 3.515 3.364 -16.249 1.00 94.12 83 MET A CA 1
ATOM 647 C C . MET A 1 83 ? 3.578 1.863 -16.549 1.00 94.12 83 MET A C 1
ATOM 649 O O . MET A 1 83 ? 4.067 1.500 -17.619 1.00 94.12 83 MET A O 1
ATOM 653 N N . MET A 1 84 ? 3.134 1.009 -15.628 1.00 94.38 84 MET A N 1
ATOM 654 C CA . MET A 1 84 ? 3.116 -0.444 -15.799 1.00 94.38 84 MET A CA 1
ATOM 655 C C . MET A 1 84 ? 1.984 -0.883 -16.729 1.00 94.38 84 MET A C 1
ATOM 657 O O . MET A 1 84 ? 2.228 -1.667 -17.640 1.00 94.38 84 MET A O 1
ATOM 661 N N . LEU A 1 85 ? 0.789 -0.300 -16.595 1.00 94.56 85 LEU A N 1
ATOM 662 C CA . LEU A 1 85 ? -0.346 -0.527 -17.497 1.00 94.56 85 LEU A CA 1
ATOM 663 C C . LEU A 1 85 ? 0.026 -0.195 -18.950 1.00 94.56 85 LEU A C 1
ATOM 665 O O . LEU A 1 85 ? -0.206 -0.988 -19.856 1.00 94.56 85 LEU A O 1
ATOM 669 N N . LYS A 1 86 ? 0.719 0.932 -19.180 1.00 96.00 86 LYS A N 1
ATOM 670 C CA . LYS A 1 86 ? 1.254 1.285 -20.511 1.00 96.00 86 LYS A CA 1
ATOM 671 C C . LYS A 1 86 ? 2.269 0.278 -21.060 1.00 96.00 86 LYS A C 1
ATOM 673 O O . LYS A 1 86 ? 2.481 0.236 -22.267 1.00 96.00 86 LYS A O 1
ATOM 678 N N . ARG A 1 87 ? 2.928 -0.482 -20.185 1.00 93.75 87 ARG A N 1
ATOM 679 C CA . ARG A 1 87 ? 3.910 -1.519 -20.532 1.00 93.75 87 ARG A CA 1
ATOM 680 C C . ARG A 1 87 ? 3.300 -2.923 -20.581 1.00 93.75 87 ARG A C 1
ATOM 682 O O . ARG A 1 87 ? 4.041 -3.881 -20.758 1.00 93.75 87 ARG A O 1
ATOM 689 N N . GLY A 1 88 ? 1.976 -3.037 -20.460 1.00 94.00 88 GLY A N 1
ATOM 690 C CA . GLY A 1 88 ? 1.249 -4.298 -20.589 1.00 94.00 88 GLY A CA 1
ATOM 691 C C . GLY A 1 88 ? 0.940 -5.005 -19.271 1.00 94.00 88 GLY A C 1
ATOM 692 O O . GLY A 1 88 ? 0.473 -6.139 -19.307 1.00 94.00 88 GLY A O 1
ATOM 693 N N . ALA A 1 89 ? 1.169 -4.373 -18.114 1.00 94.75 89 ALA A N 1
ATOM 694 C CA . ALA A 1 89 ? 0.653 -4.912 -16.860 1.00 94.75 89 ALA A CA 1
ATOM 695 C C . ALA A 1 89 ? -0.881 -4.917 -16.873 1.00 94.75 89 ALA A C 1
ATOM 697 O O . ALA A 1 89 ? -1.511 -4.031 -17.452 1.00 94.75 89 ALA A O 1
ATOM 698 N N . VAL A 1 90 ? -1.471 -5.899 -16.199 1.00 92.94 90 VAL A N 1
ATOM 699 C CA . VAL A 1 90 ? -2.921 -6.029 -16.051 1.00 92.94 90 VAL A CA 1
ATOM 700 C C . VAL A 1 90 ? -3.249 -5.861 -14.576 1.00 92.94 90 VAL A C 1
ATOM 702 O O . VAL A 1 90 ? -2.914 -6.726 -13.772 1.00 92.94 90 VAL A O 1
ATOM 705 N N . LEU A 1 91 ? -3.882 -4.741 -14.230 1.00 93.38 91 LEU A N 1
ATOM 706 C CA . LEU A 1 91 ? -4.386 -4.455 -12.889 1.00 93.38 91 LEU A CA 1
ATOM 707 C C . LEU A 1 91 ? -5.868 -4.110 -12.990 1.00 93.38 91 LEU A C 1
ATOM 709 O O . LEU A 1 91 ? -6.260 -3.264 -13.795 1.00 93.38 91 LEU A O 1
ATOM 713 N N . THR A 1 92 ? -6.683 -4.778 -12.187 1.00 93.94 92 THR A N 1
ATOM 714 C CA . THR A 1 92 ? -8.106 -4.467 -12.031 1.00 93.94 92 THR A CA 1
ATOM 715 C C . THR A 1 92 ? -8.303 -3.314 -11.046 1.00 93.94 92 THR A C 1
ATOM 717 O O . THR A 1 92 ? -7.379 -2.924 -10.329 1.00 93.94 92 THR A O 1
ATOM 720 N N . GLU A 1 93 ? -9.520 -2.775 -10.966 1.00 92.19 93 GLU A N 1
ATOM 721 C CA . GLU A 1 93 ? -9.861 -1.776 -9.942 1.00 92.19 93 GLU A CA 1
ATOM 722 C C . GLU A 1 93 ? -9.691 -2.326 -8.517 1.00 92.19 93 GLU A C 1
ATOM 724 O O . GLU A 1 93 ? -9.249 -1.601 -7.626 1.00 92.19 93 GLU A O 1
ATOM 729 N N . ALA A 1 94 ? -9.973 -3.618 -8.311 1.00 90.00 94 ALA A N 1
ATOM 730 C CA . ALA A 1 94 ? -9.754 -4.290 -7.033 1.00 90.00 94 ALA A CA 1
ATOM 731 C C . ALA A 1 94 ? -8.259 -4.357 -6.682 1.00 90.00 94 ALA A C 1
ATOM 733 O O . ALA A 1 94 ? -7.876 -3.958 -5.583 1.00 90.00 94 ALA A O 1
ATOM 734 N N . ASP A 1 95 ? -7.409 -4.750 -7.642 1.00 93.12 95 ASP A N 1
ATOM 735 C CA . ASP A 1 95 ? -5.950 -4.761 -7.458 1.00 93.12 95 ASP A CA 1
ATOM 736 C C . ASP A 1 95 ? -5.439 -3.351 -7.104 1.00 93.12 95 ASP A C 1
ATOM 738 O O . ASP A 1 95 ? -4.637 -3.182 -6.188 1.00 93.12 95 ASP A O 1
ATOM 742 N N . HIS A 1 96 ? -5.939 -2.321 -7.799 1.00 92.44 96 HIS A N 1
ATOM 743 C CA . HIS A 1 96 ? -5.596 -0.922 -7.534 1.00 92.44 96 HIS A CA 1
ATOM 744 C C . HIS A 1 96 ? -5.962 -0.486 -6.116 1.00 92.44 96 HIS A C 1
ATOM 746 O O . HIS A 1 96 ? -5.163 0.181 -5.458 1.00 92.44 96 HIS A O 1
ATOM 752 N N . LYS A 1 97 ? -7.157 -0.857 -5.648 1.00 91.12 97 LYS A N 1
ATOM 753 C CA . LYS A 1 97 ? -7.626 -0.523 -4.304 1.00 91.12 97 LYS A CA 1
ATOM 754 C C . LYS A 1 97 ? -6.732 -1.160 -3.244 1.00 91.12 97 LYS A C 1
ATOM 756 O O . LYS A 1 97 ? -6.234 -0.452 -2.376 1.00 91.12 97 LYS A O 1
ATOM 761 N N . VAL A 1 98 ? -6.494 -2.466 -3.350 1.00 91.62 98 VAL A N 1
ATOM 762 C CA . VAL A 1 98 ? -5.687 -3.220 -2.382 1.00 91.62 98 VAL A CA 1
ATOM 763 C C . VAL A 1 98 ? -4.253 -2.695 -2.351 1.00 91.62 98 VAL A C 1
ATOM 765 O O . VAL A 1 98 ? -3.735 -2.366 -1.286 1.00 91.62 98 VAL A O 1
ATOM 768 N N . LEU A 1 99 ? -3.619 -2.544 -3.516 1.00 91.75 99 LEU A N 1
ATOM 769 C CA . LEU A 1 99 ? -2.252 -2.037 -3.593 1.00 91.75 99 LEU A CA 1
ATOM 770 C C . LEU A 1 99 ? -2.163 -0.597 -3.075 1.00 91.75 99 LEU A C 1
ATOM 772 O O . LEU A 1 99 ? -1.277 -0.303 -2.285 1.00 91.75 99 LEU A O 1
ATOM 776 N N . GLY A 1 100 ? -3.099 0.282 -3.440 1.00 89.19 100 GLY A N 1
ATOM 777 C CA . GLY A 1 100 ? -3.116 1.673 -2.982 1.00 89.19 100 GLY A CA 1
ATOM 778 C C . GLY A 1 100 ? -3.298 1.835 -1.469 1.00 89.19 100 GLY A C 1
ATOM 779 O O . GLY A 1 100 ? -2.757 2.777 -0.897 1.00 89.19 100 GLY A O 1
ATOM 780 N N . THR A 1 101 ? -4.014 0.918 -0.810 1.00 87.88 101 THR A N 1
ATOM 781 C CA . THR A 1 101 ? -4.201 0.941 0.650 1.00 87.88 101 THR A CA 1
ATOM 782 C C . THR A 1 101 ? -2.915 0.632 1.419 1.00 87.88 101 THR A C 1
ATOM 784 O O . THR A 1 101 ? -2.690 1.233 2.466 1.00 87.88 101 THR A O 1
ATOM 787 N N . PHE A 1 102 ? -2.065 -0.264 0.908 1.00 86.62 102 PHE A N 1
ATOM 788 C CA . PHE A 1 102 ? -0.896 -0.780 1.639 1.00 86.62 102 PHE A CA 1
ATOM 789 C C . PHE A 1 102 ? 0.463 -0.393 1.019 1.00 86.62 102 PHE A C 1
ATOM 791 O O . PHE A 1 102 ? 1.513 -0.796 1.525 1.00 86.62 102 PHE A O 1
ATOM 798 N N . TRP A 1 103 ? 0.480 0.379 -0.074 1.00 88.31 103 TRP A N 1
ATOM 799 C CA . TRP A 1 103 ? 1.713 0.776 -0.760 1.00 88.31 103 TRP A CA 1
ATOM 800 C C . TRP A 1 103 ? 2.563 1.745 0.072 1.00 88.31 103 TRP A C 1
ATOM 802 O O . TRP A 1 103 ? 2.079 2.772 0.541 1.00 88.31 103 TRP A O 1
ATOM 812 N N . GLY A 1 104 ? 3.863 1.458 0.195 1.00 76.00 104 GLY A N 1
ATOM 813 C CA . GLY A 1 104 ? 4.835 2.302 0.906 1.00 76.00 104 GLY A CA 1
ATOM 814 C C . GLY A 1 104 ? 4.891 2.046 2.415 1.00 76.00 104 GLY A C 1
ATOM 815 O O . GLY A 1 104 ? 5.981 1.907 2.963 1.00 76.00 104 GLY A O 1
ATOM 816 N N . GLU A 1 105 ? 3.741 1.875 3.066 1.00 69.56 105 GLU A N 1
ATOM 817 C CA . GLU A 1 105 ? 3.635 1.489 4.479 1.00 69.56 105 GLU A CA 1
ATOM 818 C C . GLU A 1 105 ? 2.533 0.427 4.650 1.00 69.56 105 GLU A C 1
ATOM 820 O O . GLU A 1 105 ? 1.367 0.771 4.839 1.00 69.56 105 GLU A O 1
ATOM 825 N N . PRO A 1 106 ? 2.871 -0.876 4.623 1.00 57.88 106 PRO A N 1
ATOM 826 C CA . PRO A 1 106 ? 1.882 -1.951 4.737 1.00 57.88 106 PRO A CA 1
ATOM 827 C C . PRO A 1 106 ? 1.252 -2.080 6.139 1.00 57.88 106 PRO A C 1
ATOM 829 O O . PRO A 1 106 ? 0.447 -2.977 6.360 1.00 57.88 106 PRO A O 1
ATOM 832 N N . LEU A 1 107 ? 1.605 -1.217 7.098 1.00 51.59 107 LEU A N 1
ATOM 833 C CA . LEU A 1 107 ? 1.150 -1.256 8.491 1.00 51.59 107 LEU A CA 1
ATOM 834 C C . LEU A 1 107 ? 0.808 0.164 8.982 1.00 51.59 107 LEU A C 1
ATOM 836 O O . LEU A 1 107 ? 1.604 0.782 9.685 1.00 51.59 107 LEU A O 1
ATOM 840 N N . ARG A 1 108 ? -0.371 0.682 8.627 1.00 46.41 108 ARG A N 1
ATOM 841 C CA . ARG A 1 108 ? -1.044 1.727 9.419 1.00 46.41 108 ARG A CA 1
ATOM 842 C C . ARG A 1 108 ? -2.188 1.134 10.227 1.00 46.41 108 ARG A C 1
ATOM 844 O O . ARG A 1 108 ? -2.779 0.118 9.788 1.00 46.41 108 ARG A O 1
#

Radius of gyration: 21.67 Å; chains: 1; bounding box: 32×31×59 Å

pLDDT: mean 83.42, std 12.47, range [46.41, 96.0]